Protein AF-A0A1V5G6U8-F1 (afdb_monomer_lite)

Sequence (83 aa):
MQHIGHSIVCDEIYGDAKPILLSTIKKNFKLAKVAEEEKPILARLALHSFQLNFTYNEVAYQLEAPLPKDLRAVLQQLKKWKG

Structure (mmCIF, N/CA/C/O backbone):
data_AF-A0A1V5G6U8-F1
#
_entry.id   AF-A0A1V5G6U8-F1
#
loop_
_atom_site.group_PDB
_atom_site.id
_atom_site.type_symbol
_atom_site.label_atom_id
_atom_site.label_alt_id
_atom_site.label_comp_id
_atom_site.label_asym_id
_atom_site.label_entity_id
_atom_site.label_seq_id
_atom_site.pdbx_PDB_ins_code
_atom_site.Cartn_x
_atom_site.Cartn_y
_atom_site.Cartn_z
_atom_site.occupancy
_atom_site.B_iso_or_equiv
_atom_site.auth_seq_id
_atom_site.auth_comp_id
_atom_site.auth_asym_id
_atom_site.auth_atom_id
_atom_site.pdbx_PDB_model_num
ATOM 1 N N . MET A 1 1 ? -10.166 -2.313 -9.593 1.00 70.25 1 MET A N 1
ATOM 2 C CA . MET A 1 1 ? -10.846 -3.268 -8.687 1.00 70.25 1 MET A CA 1
ATOM 3 C C . MET A 1 1 ? -12.250 -2.824 -8.263 1.00 70.25 1 MET A C 1
ATOM 5 O O . MET A 1 1 ? -13.044 -3.681 -7.904 1.00 70.25 1 MET A O 1
ATOM 9 N N . GLN A 1 2 ? -12.625 -1.542 -8.372 1.00 77.44 2 GLN A N 1
ATOM 10 C CA . GLN A 1 2 ? -14.013 -1.118 -8.119 1.00 77.44 2 GLN A CA 1
ATOM 11 C C . GLN A 1 2 ? -15.040 -1.909 -8.945 1.00 77.44 2 GLN A C 1
ATOM 13 O O . GLN A 1 2 ? -16.086 -2.280 -8.431 1.00 77.44 2 GLN A O 1
ATOM 18 N N . HIS A 1 3 ? -14.711 -2.232 -10.200 1.00 81.06 3 HIS A N 1
ATOM 19 C CA . HIS A 1 3 ? -15.582 -3.022 -11.073 1.00 81.06 3 HIS A CA 1
ATOM 20 C C . HIS A 1 3 ? -15.967 -4.398 -10.491 1.00 81.06 3 HIS A C 1
ATOM 22 O O . HIS A 1 3 ? -17.039 -4.903 -10.792 1.00 81.06 3 HIS A O 1
ATOM 28 N N . ILE A 1 4 ? -15.131 -4.979 -9.621 1.00 88.38 4 ILE A N 1
ATOM 29 C CA . ILE A 1 4 ? -15.416 -6.242 -8.917 1.00 88.38 4 ILE A CA 1
ATOM 30 C C . ILE A 1 4 ? -15.937 -6.017 -7.483 1.00 88.38 4 ILE A C 1
ATOM 32 O O . ILE A 1 4 ? -15.895 -6.928 -6.666 1.00 88.38 4 ILE A O 1
ATOM 36 N N . GLY A 1 5 ? -16.379 -4.799 -7.150 1.00 85.88 5 GLY A N 1
ATOM 37 C CA . GLY A 1 5 ? -16.937 -4.440 -5.840 1.00 85.88 5 GLY A CA 1
ATOM 38 C C . GLY A 1 5 ? -15.909 -4.125 -4.745 1.00 85.88 5 GLY A C 1
ATOM 39 O O . GLY A 1 5 ? -16.293 -3.860 -3.609 1.00 85.88 5 GLY A O 1
ATOM 40 N N . HIS A 1 6 ? -14.611 -4.119 -5.062 1.00 86.12 6 HIS A N 1
ATOM 41 C CA . HIS A 1 6 ? -13.537 -3.911 -4.086 1.00 86.12 6 HIS A CA 1
ATOM 42 C C . HIS A 1 6 ? -12.606 -2.780 -4.521 1.00 86.12 6 HIS A C 1
ATOM 44 O O . HIS A 1 6 ? -11.518 -3.021 -5.035 1.00 86.12 6 HIS A O 1
ATOM 50 N N . SER A 1 7 ? -13.023 -1.526 -4.360 1.00 87.19 7 SER A N 1
ATOM 51 C CA . SER A 1 7 ? -12.158 -0.378 -4.663 1.00 87.19 7 SER A CA 1
ATOM 52 C C . SER A 1 7 ? -10.857 -0.410 -3.860 1.00 87.19 7 SER A C 1
ATOM 54 O O . SER A 1 7 ? -10.795 -0.961 -2.759 1.00 87.19 7 SER A O 1
ATOM 56 N N . ILE A 1 8 ? -9.804 0.180 -4.429 1.00 87.56 8 ILE A N 1
ATOM 57 C CA . ILE A 1 8 ? -8.534 0.320 -3.720 1.00 87.56 8 ILE A CA 1
ATOM 58 C C . ILE A 1 8 ? -8.753 1.293 -2.557 1.00 87.56 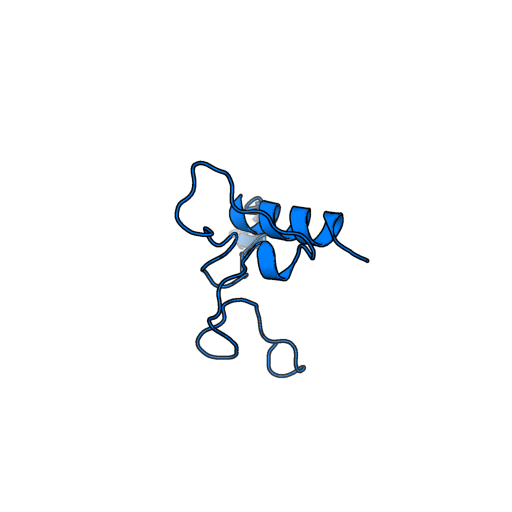8 ILE A C 1
ATOM 60 O O . ILE A 1 8 ? -9.561 2.215 -2.627 1.00 87.56 8 ILE A O 1
ATOM 64 N N . VAL A 1 9 ? -8.059 1.051 -1.453 1.00 88.62 9 VAL A N 1
ATOM 65 C CA . VAL A 1 9 ? -8.122 1.909 -0.271 1.00 88.62 9 VAL A CA 1
ATOM 66 C C . VAL A 1 9 ? -7.491 3.274 -0.575 1.00 88.62 9 VAL A C 1
ATOM 68 O O . VAL A 1 9 ? -6.430 3.325 -1.206 1.00 88.62 9 VAL A O 1
ATOM 71 N N . CYS A 1 10 ? -8.112 4.351 -0.080 1.00 85.69 10 CYS A N 1
ATOM 72 C CA . CYS A 1 10 ? -7.738 5.744 -0.353 1.00 85.69 10 CYS A CA 1
ATOM 73 C C . CYS A 1 10 ? -7.793 6.091 -1.855 1.00 85.69 10 CYS A C 1
ATOM 75 O O . CYS A 1 10 ? -6.886 6.738 -2.380 1.00 85.69 10 CYS A O 1
ATOM 77 N N . ASP A 1 11 ? -8.815 5.600 -2.556 1.00 87.25 11 ASP A N 1
ATOM 78 C CA . ASP A 1 11 ? -9.045 5.877 -3.976 1.00 87.25 11 ASP A CA 1
ATOM 79 C C . ASP A 1 11 ? -10.094 6.983 -4.116 1.00 87.25 11 ASP A C 1
ATOM 81 O O . ASP A 1 11 ? -11.280 6.755 -3.894 1.00 87.25 11 ASP A O 1
ATOM 85 N N . GLU A 1 12 ? -9.646 8.191 -4.454 1.00 85.25 12 GLU A N 1
ATOM 86 C CA . GLU A 1 12 ? -10.501 9.382 -4.558 1.00 85.25 12 GLU A CA 1
ATOM 87 C C . GLU A 1 12 ? -11.415 9.364 -5.790 1.00 85.25 12 GLU A C 1
ATOM 89 O O . GLU A 1 12 ? -12.436 10.048 -5.811 1.00 85.25 12 GLU A O 1
ATOM 94 N N . ILE A 1 13 ? -11.051 8.600 -6.824 1.00 85.81 13 ILE A N 1
ATOM 95 C CA . ILE A 1 13 ? -11.745 8.601 -8.118 1.00 85.81 13 ILE A CA 1
ATOM 96 C C . ILE A 1 13 ? -12.784 7.479 -8.156 1.00 85.81 13 ILE A C 1
ATOM 98 O O . ILE A 1 13 ? -13.911 7.675 -8.608 1.00 85.81 13 ILE A O 1
ATOM 102 N N . TYR A 1 14 ? -12.400 6.294 -7.679 1.00 85.12 14 TYR A N 1
ATOM 103 C CA . TYR A 1 14 ? -13.180 5.063 -7.815 1.00 85.12 14 TYR A CA 1
ATOM 104 C C . TYR A 1 14 ? -13.646 4.493 -6.468 1.00 85.12 14 TYR A C 1
ATOM 106 O O . TYR A 1 14 ? -14.156 3.372 -6.404 1.00 85.12 14 TYR A O 1
ATOM 114 N N . GLY A 1 15 ? -13.440 5.182 -5.351 1.00 81.94 15 GLY A N 1
ATOM 115 C CA . GLY A 1 15 ? -13.708 4.610 -4.038 1.00 81.94 15 GLY A CA 1
ATOM 116 C C . GLY A 1 15 ? -13.915 5.643 -2.947 1.00 81.94 15 GLY A C 1
ATOM 117 O O . GLY A 1 15 ? -14.499 6.701 -3.160 1.00 81.94 15 GLY A O 1
ATOM 118 N N . ASP A 1 16 ? -13.478 5.268 -1.749 1.00 80.12 16 ASP A N 1
ATOM 119 C CA . ASP A 1 16 ? -13.481 6.143 -0.590 1.00 80.12 16 ASP A CA 1
ATOM 120 C C . ASP A 1 16 ? -12.074 6.729 -0.410 1.00 80.12 16 ASP A C 1
ATOM 122 O O . ASP A 1 16 ? -11.088 5.994 -0.273 1.00 80.12 16 ASP A O 1
ATOM 126 N N . ALA A 1 17 ? -12.000 8.059 -0.386 1.00 83.75 17 ALA A N 1
ATOM 127 C CA . ALA A 1 17 ? -10.788 8.822 -0.102 1.00 83.75 17 ALA A CA 1
ATOM 128 C C . ALA A 1 17 ? -10.368 8.744 1.378 1.00 83.75 17 ALA A C 1
ATOM 130 O O . ALA A 1 17 ? -9.326 9.283 1.755 1.00 83.75 17 ALA A O 1
ATOM 131 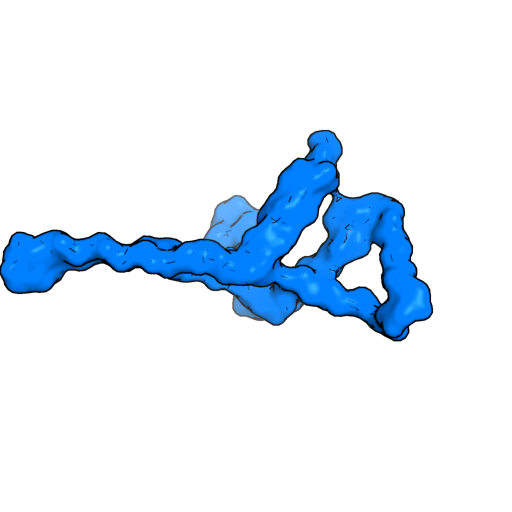N N . LYS A 1 18 ? -11.173 8.108 2.244 1.00 87.00 18 LYS A N 1
ATOM 132 C CA . LYS A 1 18 ? -10.893 8.029 3.680 1.00 87.00 18 LYS A CA 1
ATOM 133 C C . LYS A 1 18 ? -9.530 7.391 3.958 1.00 87.00 18 LYS A C 1
ATOM 135 O O . LYS A 1 18 ? -9.277 6.262 3.527 1.00 87.00 18 LYS A O 1
ATOM 140 N N . PRO A 1 19 ? -8.679 8.065 4.750 1.00 87.50 19 PRO A N 1
ATOM 141 C CA . PRO A 1 19 ? -7.407 7.504 5.160 1.00 87.50 19 PRO A CA 1
ATOM 142 C C . PRO A 1 19 ? -7.607 6.313 6.107 1.00 87.50 19 PRO A C 1
ATOM 144 O O . PRO A 1 19 ? -8.584 6.229 6.855 1.00 87.50 19 PRO A O 1
ATOM 147 N N . ILE A 1 20 ? -6.635 5.401 6.126 1.00 87.50 20 ILE A N 1
ATOM 148 C CA . ILE A 1 20 ? -6.606 4.289 7.079 1.00 87.50 20 ILE A CA 1
ATOM 149 C C . ILE A 1 20 ? -6.074 4.791 8.416 1.00 87.50 20 ILE A C 1
ATOM 151 O O . ILE A 1 20 ? -4.878 5.054 8.581 1.00 87.50 20 ILE A O 1
ATOM 155 N N . LEU A 1 21 ? -6.977 4.856 9.385 1.00 88.12 21 LEU A N 1
ATOM 156 C CA . LEU A 1 21 ? -6.681 5.074 10.794 1.00 88.12 21 LEU A CA 1
ATOM 157 C C . LEU A 1 21 ? -6.432 3.732 11.504 1.00 88.12 21 LEU A C 1
ATOM 159 O O . LEU A 1 21 ? -6.941 2.682 11.096 1.00 88.12 21 LEU A O 1
ATOM 163 N N . LEU A 1 22 ? -5.639 3.748 12.577 1.00 84.38 22 LEU A N 1
ATOM 164 C CA . LEU A 1 22 ? -5.410 2.560 13.402 1.00 84.38 22 LEU A CA 1
ATOM 165 C C . LEU A 1 22 ? -6.662 2.198 14.205 1.00 84.38 22 LEU A C 1
ATOM 167 O O . LEU A 1 22 ? -6.918 1.015 14.429 1.00 84.38 22 LEU A O 1
ATOM 171 N N . SER A 1 23 ? -7.442 3.193 14.618 1.00 85.06 23 SER A N 1
ATOM 172 C CA . SER A 1 23 ? -8.725 3.038 15.304 1.00 85.06 23 SER A CA 1
ATOM 173 C C . SER A 1 23 ? -9.724 2.201 14.507 1.00 85.06 23 SER A C 1
ATOM 175 O O . SER A 1 23 ? -10.405 1.360 15.090 1.00 85.06 23 SER A O 1
ATOM 177 N N . THR A 1 24 ? -9.735 2.326 13.177 1.00 83.50 24 THR A N 1
ATOM 178 C CA . THR A 1 24 ? -10.586 1.516 12.289 1.00 83.50 24 THR A CA 1
ATOM 179 C C . THR A 1 24 ? -10.208 0.031 12.296 1.00 83.50 24 THR A C 1
ATOM 181 O O . THR A 1 24 ? -11.058 -0.830 12.085 1.00 83.50 24 THR A O 1
ATOM 184 N N . ILE A 1 25 ? -8.935 -0.293 12.549 1.00 84.25 25 ILE A N 1
ATOM 185 C CA . ILE A 1 25 ? -8.421 -1.674 12.542 1.00 84.25 25 ILE A CA 1
ATOM 186 C C . ILE A 1 25 ? -8.417 -2.274 13.961 1.00 84.25 25 ILE A C 1
ATOM 188 O O . ILE A 1 25 ? -8.673 -3.464 14.149 1.00 84.25 25 ILE A O 1
ATOM 192 N N . LYS A 1 26 ? -8.119 -1.466 14.983 1.00 82.25 26 LYS A N 1
ATOM 193 C CA . LYS A 1 26 ? -7.927 -1.897 16.372 1.00 82.25 26 LYS A CA 1
ATOM 194 C C . LYS A 1 26 ? -9.135 -1.524 17.237 1.00 82.25 26 LYS A C 1
ATOM 196 O O . LYS A 1 26 ? -9.279 -0.374 17.637 1.00 82.25 26 LYS A O 1
ATOM 201 N N . LYS A 1 27 ? -9.890 -2.535 17.687 1.00 74.19 27 LYS A N 1
ATOM 202 C CA . LYS A 1 27 ? -11.104 -2.385 18.525 1.00 74.19 27 LYS A CA 1
ATOM 203 C C . LYS A 1 27 ? -10.927 -1.611 19.848 1.00 74.19 27 LYS A C 1
ATOM 205 O O . LYS A 1 27 ? -11.907 -1.116 20.376 1.00 74.19 27 LYS A O 1
ATOM 210 N N . ASN A 1 28 ? -9.706 -1.491 20.380 1.00 74.06 28 ASN A N 1
ATOM 211 C CA . ASN A 1 28 ? -9.387 -0.748 21.613 1.00 74.06 28 ASN A CA 1
ATOM 212 C C . ASN A 1 28 ? -8.206 0.209 21.392 1.00 74.06 28 ASN A C 1
ATOM 214 O O . ASN A 1 28 ? -7.160 0.123 22.055 1.00 74.06 28 ASN A O 1
ATOM 218 N N . PHE A 1 29 ? -8.307 1.065 20.379 1.00 77.88 29 PHE A N 1
ATOM 219 C CA . PHE A 1 29 ? -7.308 2.100 20.156 1.00 77.88 29 PHE A CA 1
ATOM 220 C C . PHE A 1 29 ? -7.312 3.110 21.313 1.00 77.88 29 PHE A C 1
ATOM 222 O O . PHE A 1 29 ? -8.357 3.547 21.781 1.00 77.88 29 PHE A O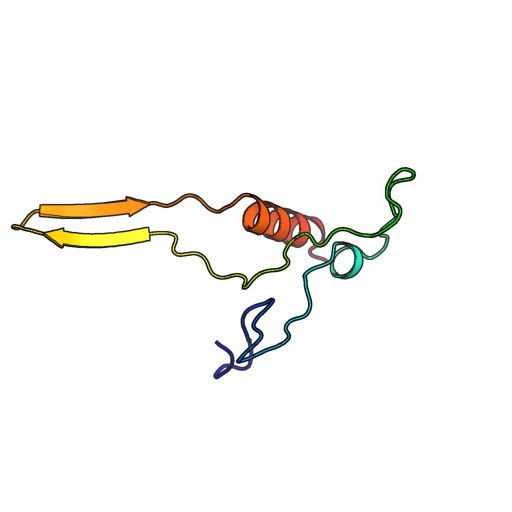 1
ATOM 229 N N . LYS A 1 30 ? -6.116 3.430 21.811 1.00 73.50 30 LYS A N 1
ATOM 230 C CA . LYS A 1 30 ? -5.893 4.468 22.818 1.00 73.50 30 LYS A CA 1
ATOM 231 C C . LYS A 1 30 ? -4.932 5.455 22.186 1.00 73.50 30 LYS A C 1
ATOM 233 O O . LYS A 1 30 ? -3.867 5.022 21.735 1.00 73.50 30 LYS A O 1
ATOM 238 N N . LEU A 1 31 ? -5.301 6.734 22.161 1.00 75.88 31 LEU A N 1
ATOM 239 C CA . LEU A 1 31 ? -4.371 7.787 21.773 1.00 75.88 31 LEU A CA 1
ATOM 240 C C . LEU A 1 31 ? -3.130 7.697 22.669 1.00 75.88 31 LEU A C 1
ATOM 242 O O . LEU A 1 31 ? -3.229 7.466 23.879 1.00 75.88 31 LEU A O 1
ATOM 246 N N . ALA A 1 32 ? -1.949 7.839 22.071 1.00 71.38 32 ALA A N 1
ATOM 247 C CA . ALA A 1 32 ? -0.739 7.999 22.860 1.00 71.38 32 ALA A CA 1
ATOM 248 C C . ALA A 1 32 ? -0.876 9.291 23.675 1.00 71.38 32 ALA A C 1
ATOM 250 O O . ALA A 1 32 ? -1.318 10.296 23.136 1.00 71.38 32 ALA A O 1
ATOM 251 N N . LYS A 1 33 ? -0.455 9.289 24.945 1.00 63.34 33 LYS A N 1
ATOM 252 C CA . LYS A 1 33 ? -0.596 10.440 25.864 1.00 63.34 33 LYS A CA 1
ATOM 253 C C . LYS A 1 33 ? 0.055 11.747 25.368 1.00 63.34 33 LYS A C 1
ATOM 255 O O . LYS A 1 33 ? -0.153 12.783 25.978 1.00 63.34 33 LYS A O 1
ATOM 260 N N . VAL A 1 34 ? 0.871 11.671 24.316 1.00 65.19 34 VAL A N 1
ATOM 261 C CA . VAL A 1 34 ? 1.646 12.775 23.723 1.00 65.19 34 VAL A CA 1
ATOM 262 C C . VAL A 1 34 ? 1.077 13.207 22.362 1.00 65.19 34 VAL A C 1
ATOM 264 O O . VAL A 1 34 ? 1.465 14.240 21.834 1.00 65.19 34 VAL A O 1
ATOM 267 N N . ALA A 1 35 ? 0.185 12.418 21.762 1.00 67.44 35 ALA A N 1
ATOM 268 C CA . ALA A 1 35 ? -0.434 12.764 20.490 1.00 67.44 35 ALA A CA 1
ATOM 269 C C . ALA A 1 35 ? -1.749 13.499 20.763 1.00 67.44 35 ALA A C 1
ATOM 271 O O . ALA A 1 35 ? -2.572 12.982 21.510 1.00 67.44 35 ALA A O 1
ATOM 272 N N . GLU A 1 36 ? -1.940 14.676 20.168 1.00 68.12 36 GLU A N 1
ATOM 273 C CA . GLU A 1 36 ? -3.211 15.417 20.222 1.00 68.12 36 GLU A CA 1
ATOM 274 C C . GLU A 1 36 ? -4.255 14.806 19.274 1.00 68.12 36 GLU A C 1
ATOM 276 O O . GLU A 1 36 ? -5.440 14.780 19.590 1.00 68.12 36 GLU A O 1
ATOM 281 N N . GLU A 1 37 ? -3.804 14.227 18.154 1.00 76.62 37 GLU A N 1
ATOM 282 C CA . GLU A 1 37 ? -4.661 13.620 17.133 1.00 76.62 37 GLU A CA 1
ATOM 283 C C . GLU A 1 37 ? -4.107 12.281 16.623 1.00 76.62 37 GLU A C 1
ATOM 285 O O . GLU A 1 37 ? -2.904 11.993 16.679 1.00 76.62 37 GLU A O 1
ATOM 290 N N . GLU A 1 38 ? -5.000 11.434 16.106 1.00 81.62 38 GLU A N 1
ATOM 291 C CA . GLU A 1 38 ? -4.622 10.179 15.465 1.00 81.62 38 GLU A CA 1
ATOM 292 C C . GLU A 1 38 ? -4.007 10.441 14.084 1.00 81.62 38 GLU A C 1
ATOM 294 O O . GLU A 1 38 ? -4.668 10.930 13.172 1.00 81.62 38 GLU A O 1
ATOM 299 N N . LYS A 1 39 ? -2.741 10.052 13.898 1.00 82.75 39 LYS A N 1
ATOM 300 C CA . LYS A 1 39 ? -2.112 10.090 12.575 1.00 82.75 39 LYS A CA 1
ATOM 301 C C . LYS A 1 39 ? -2.528 8.872 11.743 1.00 82.75 39 LYS A C 1
ATOM 303 O O . LYS A 1 39 ? -2.375 7.745 12.227 1.00 82.75 39 LYS A O 1
ATOM 308 N N . PRO A 1 40 ? -2.975 9.064 10.490 1.00 86.38 40 PRO A N 1
ATOM 309 C CA . PRO A 1 40 ? -3.297 7.954 9.608 1.00 86.38 40 PRO A CA 1
ATOM 310 C C . PRO A 1 40 ? -2.056 7.124 9.279 1.00 86.38 40 PRO A C 1
ATOM 312 O O . PRO A 1 40 ? -0.966 7.653 9.061 1.00 86.38 40 PRO A O 1
ATOM 315 N N . ILE A 1 41 ? -2.232 5.802 9.227 1.00 88.12 41 ILE A N 1
ATOM 316 C CA . ILE A 1 41 ? -1.180 4.854 8.832 1.00 88.12 41 ILE A CA 1
ATOM 317 C C . ILE A 1 41 ? -0.980 4.909 7.313 1.00 88.12 41 ILE A C 1
ATOM 319 O O . ILE A 1 41 ? 0.137 4.729 6.826 1.00 88.12 41 ILE A O 1
ATOM 323 N N . LEU A 1 42 ? -2.056 5.176 6.568 1.00 89.44 42 LEU A N 1
ATOM 324 C CA . LEU A 1 42 ? -2.025 5.380 5.127 1.00 89.44 42 LEU A CA 1
ATOM 325 C C . LEU A 1 42 ? -3.017 6.476 4.737 1.00 89.44 42 LEU A C 1
ATOM 327 O O . LEU A 1 42 ? -4.204 6.367 5.023 1.00 89.44 42 LEU A O 1
ATOM 331 N N . ALA A 1 43 ? -2.515 7.512 4.071 1.00 89.12 43 ALA A N 1
ATOM 332 C CA . ALA A 1 43 ? -3.292 8.666 3.609 1.00 89.12 43 ALA A CA 1
ATOM 333 C C . ALA A 1 43 ? -3.169 8.891 2.092 1.00 89.12 43 ALA A C 1
ATOM 335 O O . ALA A 1 43 ? -3.435 9.975 1.594 1.00 89.12 43 ALA A O 1
ATOM 336 N N . ARG A 1 44 ? -2.713 7.872 1.362 1.00 90.19 44 ARG A N 1
ATOM 337 C CA . ARG A 1 44 ? -2.591 7.876 -0.098 1.00 90.19 44 ARG A CA 1
ATOM 338 C C . ARG A 1 44 ? -3.133 6.572 -0.657 1.00 90.19 44 ARG A C 1
ATOM 340 O O . ARG A 1 44 ? -3.202 5.587 0.082 1.00 90.19 44 ARG A O 1
ATOM 347 N N . LEU A 1 45 ? -3.411 6.555 -1.957 1.00 91.31 45 LEU A N 1
ATOM 348 C CA . LEU A 1 45 ? -3.821 5.358 -2.683 1.00 91.31 45 LEU A CA 1
ATOM 349 C C . LEU A 1 45 ? -2.922 4.167 -2.331 1.00 91.31 45 LEU A C 1
ATOM 351 O O . LEU A 1 45 ? -1.691 4.238 -2.451 1.00 91.31 45 LEU A O 1
ATOM 355 N N . ALA A 1 46 ? -3.547 3.064 -1.917 1.00 91.25 46 ALA A N 1
ATOM 356 C CA . ALA A 1 46 ? -2.875 1.828 -1.525 1.00 91.25 46 ALA A CA 1
ATOM 357 C C . ALA A 1 46 ? -2.334 1.028 -2.728 1.00 91.25 46 ALA A C 1
ATOM 359 O O . ALA A 1 46 ? -2.483 -0.191 -2.799 1.00 91.25 46 ALA A O 1
ATOM 360 N N . LEU A 1 47 ? -1.717 1.720 -3.685 1.00 91.38 47 LEU A N 1
ATOM 361 C CA . LEU A 1 47 ? -1.148 1.162 -4.902 1.00 91.38 47 LEU A CA 1
ATOM 362 C C . LEU A 1 47 ? 0.370 1.385 -4.908 1.00 91.38 47 LEU A C 1
ATOM 364 O O . LEU A 1 47 ? 0.867 2.460 -4.555 1.00 91.38 47 LEU A O 1
ATOM 368 N N . HIS A 1 48 ? 1.112 0.341 -5.272 1.00 93.19 48 HIS A N 1
ATOM 369 C CA . HIS A 1 48 ? 2.572 0.348 -5.358 1.00 93.19 48 HIS A CA 1
ATOM 370 C C . HIS A 1 48 ? 3.021 -0.560 -6.499 1.00 93.19 48 HIS A C 1
ATOM 372 O O . HIS A 1 48 ? 2.607 -1.718 -6.561 1.00 93.19 48 HIS A O 1
ATOM 378 N N . SER A 1 49 ? 3.875 -0.042 -7.382 1.00 94.06 49 SER A N 1
ATOM 379 C CA . SER A 1 49 ? 4.505 -0.848 -8.429 1.00 94.06 49 SER A CA 1
ATOM 380 C C . SER A 1 49 ? 5.671 -1.622 -7.819 1.00 94.06 49 SER A C 1
ATOM 382 O O . SER A 1 49 ? 6.733 -1.060 -7.570 1.00 94.06 49 SER A O 1
ATOM 384 N N . PHE A 1 50 ? 5.444 -2.896 -7.501 1.00 94.88 50 PHE A N 1
ATOM 385 C CA . PHE A 1 50 ? 6.424 -3.738 -6.811 1.00 94.88 50 PHE A CA 1
ATOM 386 C C . PHE A 1 50 ? 7.543 -4.234 -7.732 1.00 94.88 50 PHE A C 1
ATOM 388 O O . PHE A 1 50 ? 8.690 -4.330 -7.308 1.00 94.88 50 PHE A O 1
ATOM 395 N N . GLN A 1 51 ? 7.223 -4.553 -8.983 1.00 95.75 51 GLN A N 1
ATOM 396 C CA . GLN A 1 51 ? 8.167 -5.162 -9.909 1.00 95.75 51 GLN A CA 1
ATOM 397 C C . GLN A 1 51 ? 7.930 -4.657 -11.328 1.00 95.75 51 GLN A C 1
ATOM 399 O O . GLN A 1 51 ? 6.785 -4.516 -11.759 1.00 95.75 51 GLN A O 1
ATOM 404 N N . LEU A 1 52 ? 9.023 -4.419 -12.048 1.00 95.62 52 LEU A N 1
ATOM 405 C CA . LEU A 1 52 ? 9.026 -4.078 -13.462 1.00 95.62 52 LEU A CA 1
ATOM 406 C C . LEU A 1 52 ? 9.910 -5.074 -14.212 1.00 95.62 52 LEU A C 1
ATOM 408 O O . LEU A 1 52 ? 11.110 -5.157 -13.955 1.00 95.62 52 LEU A O 1
ATOM 412 N N . ASN A 1 53 ? 9.304 -5.794 -15.155 1.00 96.62 53 ASN A N 1
ATOM 413 C CA . ASN A 1 53 ? 9.983 -6.763 -16.007 1.00 96.62 53 ASN A CA 1
ATOM 414 C C . ASN A 1 53 ? 9.864 -6.308 -17.460 1.00 96.62 53 ASN A C 1
ATOM 416 O O . ASN A 1 53 ? 8.755 -6.049 -17.930 1.00 96.62 53 ASN A O 1
ATOM 420 N N . PHE A 1 54 ? 10.986 -6.208 -18.166 1.00 96.31 54 PHE A N 1
ATOM 421 C CA . PHE A 1 54 ? 10.999 -5.858 -19.585 1.00 96.31 54 PHE A CA 1
ATOM 422 C C . PHE A 1 54 ? 12.243 -6.413 -20.276 1.00 96.31 54 PHE A C 1
ATOM 424 O O . PHE A 1 54 ? 13.253 -6.694 -19.635 1.00 96.31 54 PHE A O 1
ATOM 431 N N . THR A 1 55 ? 12.175 -6.556 -21.595 1.00 97.62 55 THR A N 1
ATOM 432 C CA . THR A 1 55 ? 13.321 -6.942 -22.423 1.00 97.62 55 THR A CA 1
ATOM 433 C C . THR A 1 55 ? 13.829 -5.721 -23.169 1.00 97.62 55 THR A C 1
ATOM 435 O O . THR A 1 55 ? 13.045 -4.990 -23.774 1.00 97.62 55 THR A O 1
ATOM 438 N N . TYR A 1 56 ? 15.139 -5.507 -23.147 1.00 95.94 56 TYR A N 1
ATOM 439 C CA . TYR A 1 56 ? 15.795 -4.451 -23.905 1.00 95.94 56 TYR A CA 1
ATOM 440 C C . TYR A 1 56 ? 17.083 -4.997 -24.518 1.00 95.94 56 TYR A C 1
ATOM 442 O O .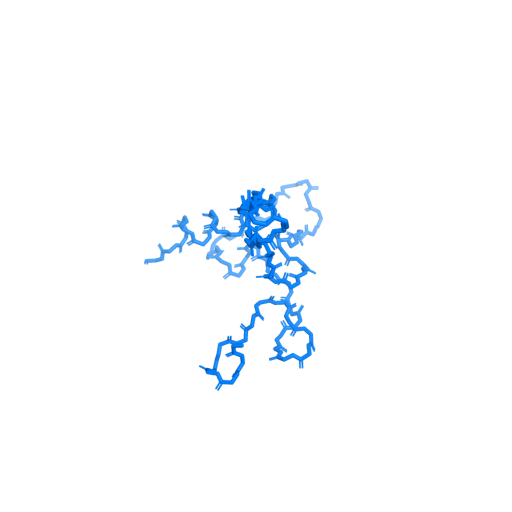 TYR A 1 56 ? 17.896 -5.584 -23.810 1.00 95.94 56 TYR A O 1
ATOM 450 N N . ASN A 1 57 ? 17.249 -4.835 -25.835 1.00 95.81 57 ASN A N 1
ATOM 451 C CA . ASN A 1 57 ? 18.378 -5.374 -26.603 1.00 95.81 57 ASN A CA 1
ATOM 452 C C . ASN A 1 57 ? 18.648 -6.866 -26.319 1.00 95.81 57 ASN A C 1
ATOM 454 O O . ASN A 1 57 ? 19.770 -7.239 -26.000 1.00 95.81 57 ASN A O 1
ATOM 458 N N . GLU A 1 58 ? 17.601 -7.699 -26.372 1.00 95.62 58 GLU A N 1
ATOM 459 C CA . GLU A 1 58 ? 17.649 -9.151 -26.085 1.00 95.62 58 GLU A CA 1
ATOM 460 C C . GLU A 1 58 ? 18.019 -9.528 -24.634 1.00 95.62 58 GLU A C 1
ATOM 462 O O . GLU A 1 58 ? 18.028 -10.707 -24.283 1.00 95.62 58 GLU A O 1
ATOM 467 N N . VAL A 1 59 ? 18.233 -8.546 -23.752 1.00 96.00 59 VAL A N 1
ATOM 468 C CA . VAL A 1 59 ? 18.498 -8.757 -22.324 1.00 96.00 59 VAL A CA 1
ATOM 469 C C . VAL A 1 59 ? 17.212 -8.581 -21.524 1.00 96.00 59 VAL A C 1
ATOM 471 O O . VAL A 1 59 ? 16.505 -7.580 -21.655 1.00 96.00 59 VAL A O 1
ATOM 474 N N . ALA A 1 60 ? 16.904 -9.558 -20.673 1.00 97.06 60 ALA A N 1
ATOM 475 C CA . ALA A 1 60 ? 15.794 -9.474 -19.733 1.00 97.06 60 ALA A CA 1
ATOM 476 C C . ALA A 1 60 ? 16.207 -8.684 -18.482 1.00 97.06 60 ALA A C 1
ATOM 478 O O . ALA A 1 60 ? 17.179 -9.026 -17.809 1.00 97.06 60 ALA A O 1
ATOM 479 N N . TYR A 1 61 ? 15.434 -7.653 -18.158 1.00 96.94 61 TYR A N 1
ATOM 480 C CA . TYR A 1 61 ? 15.574 -6.854 -16.950 1.00 96.94 61 TYR A CA 1
ATOM 481 C C . TYR A 1 61 ? 14.431 -7.155 -15.991 1.00 96.94 61 TYR A C 1
ATOM 483 O O . TYR A 1 61 ? 13.263 -7.196 -16.382 1.00 96.94 61 TYR A O 1
ATOM 491 N N . GLN A 1 62 ? 14.789 -7.317 -14.721 1.00 97.31 62 GLN A N 1
ATOM 492 C CA . GLN A 1 62 ? 13.864 -7.487 -13.611 1.00 97.31 62 GLN A CA 1
ATOM 493 C C . GLN A 1 62 ? 14.271 -6.517 -12.506 1.00 97.31 62 GLN A C 1
ATOM 495 O O . GLN A 1 62 ? 15.342 -6.638 -11.912 1.00 97.31 62 GLN A O 1
ATOM 500 N N . LEU A 1 63 ? 13.420 -5.527 -12.263 1.00 96.25 63 LEU A N 1
ATOM 501 C CA . LEU A 1 63 ? 13.623 -4.498 -11.251 1.00 96.25 63 LEU A CA 1
ATOM 502 C C . LEU A 1 63 ? 12.585 -4.689 -10.150 1.00 96.25 63 LEU A C 1
ATOM 504 O O . LEU A 1 63 ? 11.391 -4.772 -10.435 1.00 96.25 63 LEU A O 1
ATOM 508 N N . GLU A 1 64 ? 13.028 -4.734 -8.896 1.00 96.31 64 GLU A N 1
ATOM 509 C CA . GLU A 1 64 ? 12.152 -4.845 -7.729 1.00 96.31 64 GLU A CA 1
ATOM 510 C C . GLU A 1 64 ? 12.228 -3.572 -6.882 1.00 96.31 64 GLU A C 1
ATOM 512 O O . GLU A 1 64 ? 13.308 -3.090 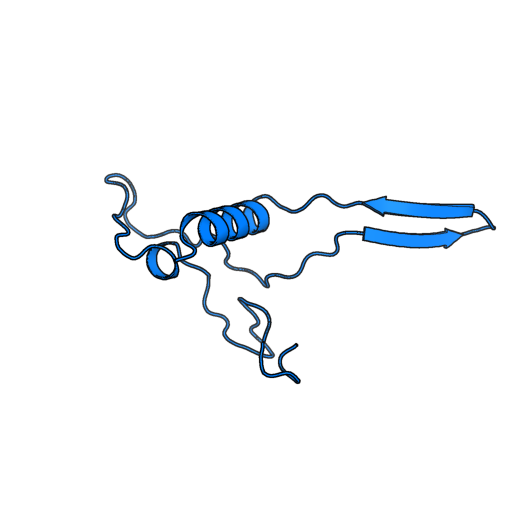-6.539 1.00 96.31 64 GLU A O 1
ATOM 517 N N . ALA A 1 65 ? 11.062 -3.035 -6.529 1.00 94.62 65 ALA A N 1
ATOM 518 C CA . ALA A 1 65 ? 10.910 -1.921 -5.610 1.00 94.62 65 ALA A CA 1
ATOM 519 C C . ALA A 1 65 ? 10.278 -2.440 -4.308 1.00 94.62 65 ALA A C 1
ATOM 521 O O . ALA A 1 65 ? 9.074 -2.741 -4.286 1.00 94.62 65 ALA A O 1
ATOM 522 N N . PRO A 1 66 ? 11.044 -2.529 -3.204 1.00 93.62 66 PRO A N 1
ATOM 523 C CA . PRO A 1 66 ? 10.539 -3.087 -1.959 1.00 93.62 66 PRO A CA 1
ATOM 524 C C . PRO A 1 66 ? 9.347 -2.283 -1.444 1.00 93.62 66 PRO A C 1
ATOM 526 O O . PRO A 1 66 ? 9.253 -1.067 -1.631 1.00 93.62 66 PRO A O 1
ATOM 529 N N . LEU A 1 67 ? 8.438 -2.972 -0.751 1.00 93.44 67 LEU A N 1
ATOM 530 C CA . LEU A 1 67 ? 7.204 -2.364 -0.269 1.00 93.44 67 LEU A CA 1
ATOM 531 C C . LEU A 1 67 ? 7.518 -1.136 0.614 1.00 93.44 67 LEU A C 1
ATOM 533 O O . LEU A 1 67 ? 8.369 -1.226 1.512 1.00 93.44 67 LEU A O 1
ATOM 537 N N . PRO A 1 68 ? 6.854 0.011 0.414 1.00 93.31 68 PRO A N 1
ATOM 538 C CA . PRO A 1 68 ? 7.113 1.206 1.200 1.00 93.31 68 PRO A CA 1
ATOM 539 C C . PRO A 1 68 ? 6.675 1.021 2.660 1.00 93.31 68 PRO A C 1
ATOM 541 O O . PRO A 1 68 ? 5.931 0.102 3.021 1.00 93.31 68 PRO A O 1
ATOM 544 N N . LYS A 1 69 ? 7.226 1.863 3.540 1.00 90.94 69 LYS A N 1
ATOM 545 C CA . LYS A 1 69 ? 7.083 1.728 4.999 1.00 90.94 69 LYS A CA 1
ATOM 546 C C . LYS A 1 69 ? 5.626 1.838 5.461 1.00 90.94 69 LYS A C 1
ATOM 548 O O . LYS A 1 69 ? 5.232 1.122 6.377 1.00 90.94 69 LYS A O 1
ATOM 553 N N . ASP A 1 70 ? 4.853 2.709 4.827 1.00 90.94 70 ASP A N 1
ATOM 554 C CA . ASP A 1 70 ? 3.429 2.929 5.090 1.00 90.94 70 ASP A CA 1
ATOM 555 C C . ASP A 1 70 ? 2.593 1.669 4.812 1.00 90.94 70 ASP A C 1
ATOM 557 O O . ASP A 1 70 ? 1.927 1.156 5.711 1.00 90.94 70 ASP A O 1
ATOM 561 N N . LEU A 1 71 ? 2.711 1.085 3.617 1.00 91.94 71 LEU A N 1
ATOM 562 C CA . LEU A 1 71 ? 2.008 -0.142 3.240 1.00 91.94 71 LEU A CA 1
ATOM 563 C C . LEU A 1 71 ? 2.438 -1.328 4.104 1.00 91.94 71 LEU A C 1
ATOM 565 O O . LEU A 1 71 ? 1.592 -2.109 4.544 1.00 91.94 71 LEU A O 1
ATOM 569 N N . ARG A 1 72 ? 3.734 -1.441 4.428 1.00 92.75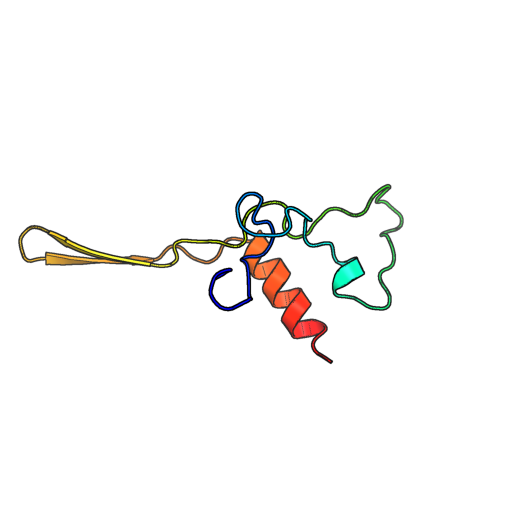 72 ARG A N 1
ATOM 570 C CA . ARG A 1 72 ? 4.210 -2.444 5.396 1.00 92.75 72 ARG A CA 1
ATOM 571 C C . ARG A 1 72 ? 3.541 -2.288 6.759 1.00 92.75 72 ARG A C 1
ATOM 573 O O . ARG A 1 72 ? 3.132 -3.294 7.340 1.00 92.75 72 ARG A O 1
ATOM 580 N N . ALA A 1 73 ? 3.416 -1.060 7.260 1.00 90.88 73 ALA A N 1
ATOM 581 C CA . ALA A 1 73 ? 2.771 -0.791 8.540 1.00 90.88 73 ALA A CA 1
ATOM 582 C C . ALA A 1 73 ? 1.283 -1.172 8.514 1.00 90.88 73 ALA A C 1
ATOM 584 O O . ALA A 1 73 ? 0.828 -1.869 9.423 1.00 90.88 73 ALA A O 1
ATOM 585 N N . VAL A 1 74 ? 0.549 -0.807 7.455 1.00 90.81 74 VAL A N 1
ATOM 586 C CA . VAL A 1 74 ? -0.861 -1.205 7.281 1.00 90.81 74 VAL A CA 1
ATOM 587 C C . VAL A 1 74 ? -1.004 -2.724 7.294 1.00 90.81 74 VAL A C 1
ATOM 589 O O . VAL A 1 74 ? -1.772 -3.262 8.090 1.00 90.81 74 VAL A O 1
ATOM 592 N N . LEU A 1 75 ? -0.225 -3.434 6.472 1.00 91.25 75 LEU A N 1
ATOM 593 C CA . LEU A 1 75 ? -0.276 -4.896 6.407 1.00 91.25 75 LEU A CA 1
ATOM 594 C C . LEU A 1 75 ? 0.051 -5.545 7.753 1.00 91.25 75 LEU A C 1
ATOM 596 O O . LEU A 1 75 ? -0.570 -6.541 8.120 1.00 91.25 75 LEU A O 1
ATOM 600 N N . GLN A 1 76 ? 1.008 -4.993 8.501 1.00 91.25 76 GLN A N 1
ATOM 601 C CA . GLN A 1 76 ? 1.350 -5.497 9.828 1.00 91.25 76 GLN A CA 1
ATOM 602 C C . GLN A 1 76 ? 0.184 -5.336 10.809 1.00 91.25 76 GLN A C 1
ATOM 604 O O . GLN A 1 76 ? -0.129 -6.284 11.530 1.00 91.25 76 GLN A O 1
ATOM 609 N N . GLN A 1 77 ? -0.473 -4.172 10.833 1.00 89.25 77 GLN A N 1
ATOM 610 C CA . GLN A 1 77 ? -1.633 -3.959 11.702 1.00 89.25 77 GLN A CA 1
ATOM 611 C C . GLN A 1 77 ? -2.799 -4.863 11.291 1.00 89.25 77 GLN A C 1
ATOM 613 O O . GLN A 1 77 ? -3.355 -5.547 12.144 1.00 89.25 77 GLN A O 1
ATOM 618 N N . LEU A 1 78 ? -3.106 -4.969 9.996 1.00 89.19 78 LEU A N 1
ATOM 619 C CA . LEU A 1 78 ? -4.148 -5.877 9.503 1.00 89.19 78 LEU A CA 1
ATOM 620 C C . LEU A 1 78 ? -3.877 -7.336 9.896 1.00 89.19 78 LEU A C 1
ATOM 622 O O . LEU A 1 78 ? -4.782 -8.019 10.358 1.00 89.19 78 LEU A O 1
ATOM 626 N N . LYS A 1 79 ? -2.632 -7.815 9.770 1.00 90.12 79 LYS A N 1
ATOM 627 C CA . LYS A 1 79 ? -2.253 -9.176 10.193 1.00 90.12 79 LYS A CA 1
ATOM 628 C C . LYS A 1 79 ? -2.379 -9.374 11.702 1.00 90.12 79 LYS A C 1
ATOM 630 O O . LYS A 1 79 ? -2.800 -10.439 12.133 1.00 90.12 79 LYS A O 1
ATOM 635 N N . LYS A 1 80 ? -2.003 -8.367 12.494 1.00 87.00 80 LYS A N 1
ATOM 636 C CA . LYS A 1 80 ? -2.020 -8.432 13.961 1.00 87.00 80 LYS A CA 1
ATOM 637 C C . LYS A 1 80 ? -3.434 -8.444 14.540 1.00 87.00 80 LYS A C 1
ATOM 639 O O . LYS A 1 80 ? -3.653 -9.075 15.567 1.00 87.00 80 LYS A O 1
ATOM 644 N N . TRP A 1 81 ? -4.355 -7.716 13.915 1.00 83.69 81 TRP A N 1
ATOM 645 C CA . TRP A 1 81 ? -5.727 -7.536 14.398 1.00 83.69 81 TRP A CA 1
ATOM 646 C C . TRP A 1 81 ? -6.757 -8.336 13.592 1.00 83.69 81 TRP A C 1
ATOM 648 O O . TRP A 1 81 ? -7.955 -8.127 13.784 1.00 83.69 81 TRP A O 1
ATOM 658 N N . LYS A 1 82 ? -6.312 -9.252 12.714 1.00 66.88 82 LYS A N 1
ATOM 659 C CA . LYS A 1 82 ? -7.185 -10.273 12.123 1.00 66.88 82 LYS A CA 1
ATOM 660 C C . LYS A 1 82 ? -7.862 -11.031 13.269 1.00 66.88 82 LYS A C 1
ATOM 662 O O . LYS A 1 82 ? -7.169 -11.614 14.099 1.00 66.88 82 LYS A O 1
ATOM 667 N N . GLY A 1 83 ? -9.190 -10.921 13.326 1.00 54.56 83 GLY A N 1
ATOM 668 C CA . GLY A 1 83 ? -10.037 -11.725 14.205 1.00 54.56 83 GLY A CA 1
ATOM 669 C C . GLY A 1 83 ? -10.012 -13.187 13.803 1.00 54.56 83 GLY A C 1
ATOM 670 O O . GLY A 1 83 ? -9.863 -13.445 12.585 1.00 54.56 83 GLY A O 1
#

pLDDT: mean 86.31, std 8.99, range [54.56, 97.62]

Secondary structure (DSSP, 8-state):
-GGGT-PPTT-TTTS----B-HHHH-TT----TT-SSPPPSB-S-S----EEEEEETTEEEEEE-PPPHHHHHHHHHHHHS--

Foldseek 3Di:
DVVVVDDFPCDPPRDDVDAAFLVVLDVDDDPDPPDPDTDGLGNHGLDDDAWDWDDDPNDIDIDGDDDDPSNVVVVVSNVVRVD

Radius of gyration: 17.07 Å; chains: 1; bounding box: 35×27×52 Å